Protein AF-A0A661NNP5-F1 (afdb_monomer_lite)

Structure (mmCIF, N/CA/C/O backbone):
data_AF-A0A661NNP5-F1
#
_entry.id   AF-A0A661NNP5-F1
#
loop_
_atom_site.group_PDB
_atom_site.id
_atom_site.type_symbol
_atom_site.label_atom_id
_atom_site.label_alt_id
_atom_site.label_comp_id
_atom_site.label_asym_id
_atom_site.label_entity_id
_atom_site.label_seq_id
_atom_site.pdbx_PDB_ins_code
_atom_site.Cartn_x
_atom_site.Cartn_y
_atom_site.Cartn_z
_atom_site.occupancy
_atom_site.B_iso_or_equiv
_atom_site.auth_seq_id
_atom_site.auth_comp_id
_atom_site.auth_asym_id
_atom_site.auth_atom_id
_atom_site.pdbx_PDB_model_num
ATOM 1 N N . MET A 1 1 ? -81.873 29.825 60.662 1.00 44.12 1 MET A N 1
ATOM 2 C CA . MET A 1 1 ? -81.236 30.197 59.375 1.00 44.12 1 MET A CA 1
ATOM 3 C C . MET A 1 1 ? -79.721 30.059 59.543 1.00 44.12 1 MET A C 1
ATOM 5 O O . MET A 1 1 ? -79.238 30.296 60.642 1.00 44.12 1 MET A O 1
ATOM 9 N N . LYS A 1 2 ? -79.037 29.493 58.541 1.00 50.09 2 LYS A N 1
ATOM 10 C CA . LYS A 1 2 ? -77.756 28.750 58.625 1.00 50.09 2 LYS A CA 1
ATOM 11 C C . LYS A 1 2 ? -76.528 29.618 58.984 1.00 50.09 2 LYS A C 1
ATOM 13 O O . LYS A 1 2 ? -76.480 30.789 58.631 1.00 50.09 2 LYS A O 1
ATOM 18 N N . LYS A 1 3 ? -75.545 29.010 59.668 1.00 50.75 3 LYS A N 1
ATOM 19 C CA . LYS A 1 3 ? -74.250 29.588 60.082 1.00 50.75 3 LYS A CA 1
ATOM 20 C C . LYS A 1 3 ? -73.193 29.493 58.962 1.00 50.75 3 LYS A C 1
ATOM 22 O O . LYS A 1 3 ? -73.067 28.435 58.362 1.00 50.75 3 LYS A O 1
ATOM 27 N N . VAL A 1 4 ? -72.480 30.609 58.753 1.00 52.19 4 VAL A N 1
ATOM 28 C CA . VAL A 1 4 ? -71.010 30.813 58.656 1.00 52.19 4 VAL A CA 1
ATOM 29 C C . VAL A 1 4 ? -70.165 29.764 57.909 1.00 52.19 4 VAL A C 1
ATOM 31 O O . VAL A 1 4 ? -70.155 28.606 58.304 1.00 52.19 4 VAL A O 1
ATOM 34 N N . LEU A 1 5 ? -69.347 30.203 56.937 1.00 51.88 5 LEU A N 1
ATOM 35 C CA . LEU A 1 5 ? -67.868 30.277 57.038 1.00 51.88 5 LEU A CA 1
ATOM 36 C C . LEU A 1 5 ? -67.231 30.384 55.635 1.00 51.88 5 LEU A C 1
ATOM 38 O O . LEU A 1 5 ? -67.228 29.429 54.867 1.00 51.88 5 LE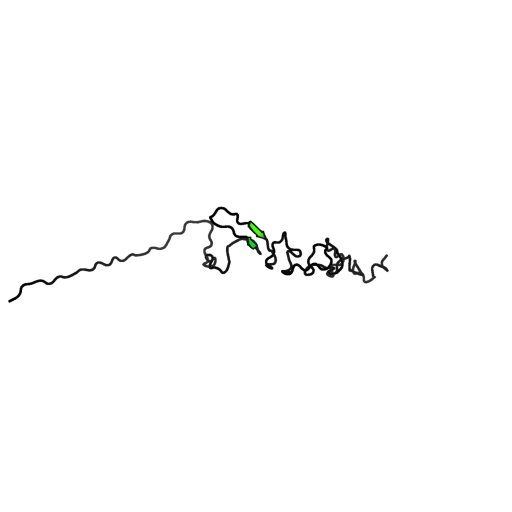U A O 1
ATOM 42 N N . PHE A 1 6 ? -66.691 31.561 55.308 1.00 52.22 6 PHE A N 1
ATOM 43 C CA . PHE A 1 6 ? -65.823 31.785 54.146 1.00 52.22 6 PHE A CA 1
ATOM 44 C C . PHE A 1 6 ? -64.411 31.293 54.498 1.00 52.22 6 PHE A C 1
ATOM 46 O O . PHE A 1 6 ? -63.827 31.777 55.466 1.00 52.22 6 PHE A O 1
ATOM 53 N N . VAL A 1 7 ? -63.859 30.358 53.724 1.00 56.28 7 VAL A N 1
ATOM 54 C CA . VAL A 1 7 ? -62.451 29.939 53.818 1.00 56.28 7 VAL A CA 1
ATOM 55 C C . VAL A 1 7 ? -61.716 30.511 52.608 1.00 56.28 7 VAL A C 1
ATOM 57 O O . VAL A 1 7 ? -61.991 30.120 51.477 1.00 56.28 7 VAL A O 1
ATOM 60 N N . MET A 1 8 ? -60.806 31.460 52.842 1.00 51.38 8 MET A N 1
ATOM 61 C CA . MET A 1 8 ? -59.847 31.931 51.841 1.00 51.38 8 MET A CA 1
ATOM 62 C C . MET A 1 8 ? -58.594 31.054 51.889 1.00 51.38 8 MET A C 1
ATOM 64 O O . MET A 1 8 ? -57.922 31.001 52.916 1.00 51.38 8 MET A O 1
ATOM 68 N N . MET A 1 9 ? -58.278 30.374 50.786 1.00 55.31 9 MET A N 1
ATOM 69 C CA . MET A 1 9 ? -56.989 29.707 50.594 1.00 55.31 9 MET A CA 1
ATOM 70 C C . MET A 1 9 ? -56.016 30.663 49.899 1.00 55.31 9 MET A C 1
ATOM 72 O O . MET A 1 9 ? -56.261 31.104 48.779 1.00 55.31 9 MET A O 1
ATOM 76 N N . VAL A 1 10 ? -54.915 30.979 50.578 1.00 55.00 10 VAL A N 1
ATOM 77 C CA . VAL A 1 10 ? -53.776 31.727 50.036 1.00 55.00 10 VAL A CA 1
ATOM 78 C C . VAL A 1 10 ? -52.813 30.717 49.413 1.00 55.00 10 VAL A C 1
ATOM 80 O O . VAL A 1 10 ? -52.271 29.873 50.123 1.00 55.00 10 VAL A O 1
ATOM 83 N N . ALA A 1 11 ? -52.602 30.785 48.098 1.00 58.03 11 ALA A N 1
ATOM 84 C CA . ALA A 1 11 ? -51.585 29.999 47.404 1.00 58.03 11 ALA A CA 1
ATOM 85 C C . ALA A 1 11 ? -50.291 30.821 47.296 1.00 58.03 11 ALA A C 1
ATOM 87 O O . ALA A 1 11 ? -50.265 31.861 46.641 1.00 58.03 11 ALA A O 1
ATOM 88 N N . VAL A 1 12 ? -49.223 30.365 47.952 1.00 57.81 12 VAL A N 1
ATOM 89 C CA . VAL A 1 12 ? -47.868 30.913 47.805 1.00 57.81 12 VAL A CA 1
ATOM 90 C C . VAL A 1 12 ? -47.148 30.073 46.755 1.00 57.81 12 VAL A C 1
ATOM 92 O O . VAL A 1 12 ? -46.911 28.889 46.978 1.00 57.81 12 VAL A O 1
ATOM 95 N N . VAL A 1 13 ? -46.807 30.671 45.613 1.00 60.41 13 VAL A N 1
ATOM 96 C CA . VAL A 1 13 ? -45.954 30.047 44.590 1.00 60.41 13 VAL A CA 1
ATOM 97 C C . VAL A 1 13 ? -44.606 30.765 44.612 1.00 60.41 13 VAL A C 1
ATOM 99 O O . VAL A 1 13 ? -44.537 31.970 44.380 1.00 60.41 13 VAL A O 1
ATOM 102 N N . ALA A 1 14 ? -43.547 30.035 44.961 1.00 59.06 14 ALA A N 1
ATOM 103 C CA . ALA A 1 14 ? -42.183 30.545 45.047 1.00 59.06 14 ALA A CA 1
ATOM 104 C C . ALA A 1 14 ? -41.583 30.750 43.645 1.00 59.06 14 ALA A C 1
ATOM 106 O O . ALA A 1 14 ? -41.627 29.853 42.806 1.00 59.06 14 ALA A O 1
ATOM 107 N N . VAL A 1 15 ? -41.010 31.931 43.407 1.00 58.66 15 VAL A N 1
ATOM 108 C CA . VAL A 1 15 ? -40.283 32.276 42.178 1.00 58.66 15 VAL A CA 1
ATOM 109 C C . VAL A 1 15 ? -38.802 31.958 42.391 1.00 58.66 15 VAL A C 1
ATOM 111 O O . VAL A 1 15 ? -38.162 32.568 43.245 1.00 58.66 15 VAL A O 1
ATOM 114 N N . PHE A 1 16 ? -38.256 31.013 41.624 1.00 54.44 16 PHE A N 1
ATOM 115 C CA . PHE A 1 16 ? -36.821 30.721 41.592 1.00 54.44 16 PHE A CA 1
ATOM 116 C C . PHE A 1 16 ? -36.158 31.542 40.479 1.00 54.44 16 PHE A C 1
ATOM 118 O O . PHE A 1 16 ? -36.538 31.433 39.316 1.00 54.44 16 PHE A O 1
ATOM 125 N N . VAL A 1 17 ? -35.173 32.371 40.836 1.00 58.56 17 VAL A N 1
ATOM 126 C CA . VAL A 1 17 ? -34.365 33.154 39.888 1.00 58.56 17 VAL A CA 1
ATOM 127 C C . VAL A 1 17 ? -33.043 32.414 39.673 1.00 58.56 17 VAL A C 1
ATOM 129 O O . VAL A 1 17 ? -32.262 32.278 40.612 1.00 58.56 17 VAL A O 1
ATOM 132 N N . ALA A 1 18 ? -32.795 31.917 38.460 1.00 54.06 18 ALA A N 1
ATOM 133 C CA . ALA A 1 18 ? -31.508 31.334 38.082 1.00 54.06 18 ALA A CA 1
ATOM 134 C C . ALA A 1 18 ? -30.510 32.456 37.736 1.00 54.06 18 ALA A C 1
ATOM 136 O O . ALA A 1 18 ? -30.775 33.269 36.851 1.00 54.06 18 ALA A O 1
ATOM 137 N N . GLY A 1 19 ? -29.384 32.527 38.451 1.00 55.66 19 GLY A N 1
ATOM 138 C CA . GLY A 1 19 ? -28.242 33.381 38.092 1.00 55.66 19 GLY A CA 1
ATOM 139 C C . GLY A 1 19 ? -27.321 32.707 37.058 1.00 55.66 19 GLY A C 1
ATOM 140 O O . GLY A 1 19 ? -27.416 31.491 36.879 1.00 55.66 19 GLY A O 1
ATOM 141 N N . PRO A 1 20 ? -26.435 33.460 36.372 1.00 52.78 20 PRO A N 1
ATOM 142 C CA . PRO A 1 20 ? -25.551 32.911 35.345 1.00 52.78 20 PRO A CA 1
ATOM 143 C C . PRO A 1 20 ? -24.449 32.045 35.972 1.00 52.78 20 PRO A C 1
ATOM 145 O O . PRO A 1 20 ? -23.863 32.410 36.992 1.00 52.78 20 PRO A O 1
ATOM 148 N N . ALA A 1 21 ? -24.164 30.897 35.356 1.00 50.47 21 ALA A N 1
ATOM 149 C CA . ALA A 1 21 ? -23.087 30.006 35.769 1.00 50.47 21 ALA A CA 1
ATOM 150 C C . ALA A 1 21 ? -21.718 30.680 35.556 1.00 50.47 21 ALA A C 1
ATOM 152 O O . ALA A 1 21 ? -21.402 31.119 34.451 1.00 50.47 21 ALA A O 1
ATOM 153 N N . MET A 1 22 ? -20.906 30.766 36.612 1.00 46.88 22 MET A N 1
ATOM 154 C CA . MET A 1 22 ? -19.495 31.141 36.508 1.00 46.88 22 MET A CA 1
ATOM 155 C C . MET A 1 22 ? -18.687 29.920 36.053 1.00 46.88 22 MET A C 1
ATOM 157 O O . MET A 1 22 ? -18.665 28.905 36.745 1.00 46.88 22 MET A O 1
ATOM 161 N N . ALA A 1 23 ? -18.034 30.023 34.895 1.00 47.38 23 ALA A N 1
ATOM 162 C CA . ALA A 1 23 ? -17.024 29.073 34.439 1.00 47.38 23 ALA A CA 1
ATOM 163 C C . ALA A 1 23 ? -15.688 29.331 35.159 1.00 47.38 23 ALA A C 1
ATOM 165 O O . ALA A 1 23 ? -15.317 30.487 35.373 1.00 47.38 23 ALA A O 1
ATOM 166 N N . GLN A 1 24 ? -14.942 28.273 35.491 1.00 37.75 24 GLN A N 1
ATOM 167 C CA . GLN A 1 24 ? -13.552 28.381 35.945 1.00 37.75 24 GLN A CA 1
ATOM 168 C C . GLN A 1 24 ? -12.718 27.258 35.279 1.00 37.75 24 GLN A C 1
ATOM 170 O O . GLN A 1 24 ? -13.006 26.084 35.479 1.00 37.75 24 GLN A O 1
ATOM 175 N N . ALA A 1 25 ? -11.766 27.671 34.426 1.00 40.50 25 ALA A N 1
ATOM 176 C CA . ALA A 1 25 ? -10.924 26.952 33.432 1.00 40.50 25 ALA A CA 1
ATOM 177 C C . ALA A 1 25 ? -10.022 25.796 33.970 1.00 40.50 25 ALA A C 1
ATOM 179 O O . ALA A 1 25 ? -9.964 25.666 35.195 1.00 40.50 25 ALA A O 1
ATOM 180 N N . PRO A 1 26 ? -9.223 25.027 33.162 1.00 37.91 26 PRO A N 1
ATOM 181 C CA . PRO A 1 26 ? -8.959 25.055 31.702 1.00 37.91 26 PRO A CA 1
ATOM 182 C C . PRO A 1 26 ? -9.096 23.689 30.962 1.00 37.91 26 PRO A C 1
ATOM 184 O O . PRO A 1 26 ? -8.809 22.637 31.523 1.00 37.91 26 PRO A O 1
ATOM 187 N N . GLY A 1 27 ? -9.455 23.712 29.671 1.00 44.72 27 GLY A N 1
ATOM 188 C CA . GLY A 1 27 ? -9.567 22.511 28.808 1.00 44.72 27 GLY A CA 1
ATOM 189 C C . GLY A 1 27 ? -10.885 22.449 28.036 1.00 44.72 27 GLY A C 1
ATOM 190 O O . GLY A 1 27 ? -11.548 21.422 27.972 1.00 44.72 27 GLY A O 1
ATOM 191 N N . GLU A 1 28 ? -11.303 23.609 27.551 1.00 37.19 28 GLU A N 1
ATOM 192 C CA . GLU A 1 28 ? -12.615 23.893 26.997 1.00 37.19 28 GLU A CA 1
ATOM 193 C C . GLU A 1 28 ? -12.882 23.152 25.678 1.00 37.19 28 GLU A C 1
ATOM 195 O O . GLU A 1 28 ? -12.081 23.218 24.753 1.00 37.19 28 GLU A O 1
ATOM 200 N N . CYS A 1 29 ? -14.078 22.574 25.549 1.00 41.50 29 CYS A N 1
ATOM 201 C CA . CYS A 1 29 ? -14.831 22.609 24.295 1.00 41.50 29 CYS A CA 1
ATOM 202 C C . CYS A 1 29 ? -16.027 23.545 24.509 1.00 41.50 29 CYS A C 1
ATOM 204 O O . CYS A 1 29 ? -17.143 23.108 24.784 1.00 41.50 29 CYS A O 1
ATOM 206 N N . THR A 1 30 ? -15.805 24.860 24.459 1.00 40.69 30 THR A N 1
ATOM 207 C CA . THR A 1 30 ? -16.894 25.847 24.474 1.00 40.69 30 THR A CA 1
ATOM 208 C C . THR A 1 30 ? -17.183 26.286 23.046 1.00 40.69 30 THR A C 1
ATOM 210 O O . THR A 1 30 ? -16.578 27.195 22.489 1.00 40.69 30 THR A O 1
ATOM 213 N N . GLY A 1 31 ? -18.130 25.576 22.436 1.00 38.59 31 GLY A N 1
ATOM 214 C CA . GLY A 1 31 ? -18.542 25.818 21.059 1.00 38.59 31 GLY A CA 1
ATOM 215 C C . GLY A 1 31 ? -19.651 24.893 20.573 1.00 38.59 31 GLY A C 1
ATOM 216 O O . GLY A 1 31 ? -19.646 24.540 19.410 1.00 38.59 31 GLY A O 1
ATOM 217 N N . GLY A 1 32 ? -20.569 24.452 21.440 1.00 42.72 32 GLY A N 1
ATOM 218 C CA . GLY A 1 32 ? -21.866 23.881 21.038 1.00 42.72 32 GLY A CA 1
ATOM 219 C C . GLY A 1 32 ? -21.900 22.682 20.069 1.00 42.72 32 GLY A C 1
ATOM 220 O O . GLY A 1 32 ? -22.994 22.362 19.618 1.00 42.72 32 GLY A O 1
ATOM 221 N N . LEU A 1 33 ? -20.781 22.026 19.738 1.00 42.44 33 LEU A N 1
ATOM 222 C CA . LEU A 1 33 ? -20.712 20.981 18.702 1.00 42.44 33 LEU A CA 1
ATOM 223 C C . LEU A 1 33 ? -19.723 19.847 19.039 1.00 42.44 33 LEU A C 1
ATOM 225 O O . LEU A 1 33 ? -18.911 19.448 18.215 1.00 42.44 33 LEU A O 1
ATOM 229 N N . CYS A 1 34 ? -19.803 19.282 20.237 1.00 42.12 34 CYS A N 1
ATOM 230 C CA . CYS A 1 34 ? -19.440 17.876 20.419 1.00 42.12 34 CYS A CA 1
ATOM 231 C C . CYS A 1 34 ? -20.568 17.245 21.232 1.00 42.12 34 CYS A C 1
ATOM 233 O O . CYS A 1 34 ? -20.684 17.446 22.443 1.00 42.12 34 CYS A O 1
ATOM 235 N N . GLY A 1 35 ? -21.506 16.637 20.506 1.00 38.59 35 GLY A N 1
ATOM 236 C CA . GLY A 1 35 ? -22.672 15.993 21.089 1.00 38.59 35 GLY A CA 1
ATOM 237 C C . GLY A 1 35 ? -22.249 14.877 22.035 1.00 38.59 35 GLY A C 1
ATOM 238 O O . GLY A 1 35 ? -21.244 14.205 21.828 1.00 38.59 35 GLY A O 1
ATOM 239 N N . THR A 1 36 ? -23.046 14.668 23.078 1.00 36.97 36 THR A N 1
ATOM 240 C CA . THR A 1 36 ? -23.145 13.350 23.711 1.00 36.97 36 THR A CA 1
ATOM 241 C C . THR A 1 36 ? -23.393 12.298 22.629 1.00 36.97 36 THR A C 1
ATOM 243 O O . THR A 1 36 ? -24.049 12.649 21.644 1.00 36.97 36 THR A O 1
ATOM 246 N N . PRO A 1 37 ? -22.946 11.043 22.804 1.00 41.19 37 PRO A N 1
ATOM 247 C CA . PRO A 1 37 ? -23.240 9.979 21.857 1.00 41.19 37 PRO A CA 1
ATOM 248 C C . PRO A 1 37 ? -24.756 9.726 21.848 1.00 41.19 37 PRO A C 1
ATOM 250 O O . PRO A 1 37 ? -25.295 8.959 22.637 1.00 41.19 37 PRO A O 1
ATOM 253 N N . ASP A 1 38 ? -25.455 10.464 20.988 1.00 37.44 38 ASP A N 1
ATOM 254 C CA . ASP A 1 38 ? -26.535 9.918 20.183 1.00 37.44 38 ASP A CA 1
ATOM 255 C C . ASP A 1 38 ? -25.920 8.772 19.374 1.00 37.44 38 ASP A C 1
ATOM 257 O O . ASP A 1 38 ? -24.720 8.783 19.081 1.00 37.44 38 ASP A O 1
ATOM 261 N N . GLU A 1 39 ? -26.720 7.774 19.039 1.00 38.31 39 GLU A N 1
ATOM 262 C CA . GLU A 1 39 ? -26.333 6.493 18.443 1.00 38.31 39 GLU A CA 1
ATOM 263 C C . GLU A 1 39 ? -25.876 6.640 16.972 1.00 38.31 39 GLU A C 1
ATOM 265 O O . GLU A 1 39 ? -26.138 5.796 16.122 1.00 38.31 39 GLU A O 1
ATOM 270 N N . SER A 1 40 ? -25.208 7.754 16.667 1.00 38.41 40 SER A N 1
ATOM 271 C CA . SER A 1 40 ? -24.791 8.235 15.352 1.00 38.41 40 SER A CA 1
ATOM 272 C C . SER A 1 40 ? -23.306 8.646 15.285 1.00 38.41 40 SER A C 1
ATOM 274 O O . SER A 1 40 ? -22.890 9.160 14.256 1.00 38.41 40 SER A O 1
ATOM 276 N N . GLY A 1 41 ? -22.503 8.398 16.331 1.00 41.59 41 GLY A N 1
ATOM 277 C CA . GLY A 1 41 ? -21.034 8.519 16.287 1.00 41.59 41 GLY A CA 1
ATOM 278 C C . GLY A 1 41 ? -20.480 9.954 16.341 1.00 41.59 41 GLY A C 1
ATOM 279 O O . GLY A 1 41 ? -20.986 10.870 15.700 1.00 41.59 41 GLY A O 1
ATOM 280 N N . GLY A 1 42 ? -19.416 10.159 17.126 1.00 34.06 42 GLY A N 1
ATOM 281 C CA . GLY A 1 42 ? -18.663 11.421 17.160 1.00 34.06 42 GLY A CA 1
ATOM 282 C C . GLY A 1 42 ? -18.139 11.791 18.547 1.00 34.06 42 GLY A C 1
ATOM 283 O O . GLY A 1 42 ? -18.732 12.618 19.237 1.00 34.06 42 GLY A O 1
ATOM 284 N N . GLY A 1 43 ? -17.015 11.191 18.949 1.00 37.28 43 GLY A N 1
ATOM 285 C CA . GLY A 1 43 ? -16.220 11.599 20.110 1.00 37.28 43 GLY A CA 1
ATOM 286 C C . GLY A 1 43 ? -14.923 12.280 19.667 1.00 37.28 43 GLY A C 1
ATOM 287 O O . GLY A 1 43 ? -14.322 11.901 18.672 1.00 37.28 43 GLY A O 1
ATOM 288 N N . CYS A 1 44 ? -14.502 13.311 20.395 1.00 35.62 44 CYS A N 1
ATOM 289 C CA . CYS A 1 44 ? -13.305 14.100 20.120 1.00 35.62 44 CYS A CA 1
ATOM 290 C C . CYS A 1 44 ? -12.004 13.318 20.398 1.00 35.62 44 CYS A C 1
ATOM 292 O O . CYS A 1 44 ? -11.630 13.124 21.555 1.00 35.62 44 CYS A O 1
ATOM 294 N N . GLY A 1 45 ? -11.297 12.950 19.328 1.00 42.00 45 GLY A N 1
ATOM 295 C CA . GLY A 1 45 ? -9.901 12.513 19.318 1.00 42.00 45 GLY A CA 1
ATOM 296 C C . GLY A 1 45 ? -9.169 13.201 18.164 1.00 42.00 45 GLY A C 1
ATOM 297 O O . GLY A 1 45 ? -9.735 13.385 17.091 1.00 42.00 45 GLY A O 1
ATOM 298 N N . CYS A 1 46 ? -7.937 13.656 18.383 1.00 33.97 46 CYS A N 1
ATOM 299 C CA . CYS A 1 46 ? -7.109 14.286 17.348 1.00 33.97 46 CYS A CA 1
ATOM 300 C C . CYS A 1 46 ? -6.465 13.235 16.421 1.00 33.97 46 CYS A C 1
ATOM 302 O O . CYS A 1 46 ? -5.244 13.221 16.283 1.00 33.97 46 CYS A O 1
ATOM 304 N N . GLY A 1 47 ? -7.275 12.365 15.820 1.00 41.34 47 GLY A N 1
ATOM 305 C CA . GLY A 1 47 ? -6.873 11.367 14.830 1.00 41.34 47 GLY A CA 1
ATOM 306 C C . GLY A 1 47 ? -8.033 11.137 13.865 1.00 41.34 47 GLY A C 1
ATOM 307 O O . GLY A 1 47 ? -9.172 10.989 14.301 1.00 41.34 47 GLY A O 1
ATOM 308 N N . CYS A 1 48 ? -7.760 11.234 12.568 1.00 40.88 48 CYS A N 1
ATOM 309 C CA . CYS A 1 48 ? -8.657 10.771 11.509 1.00 40.88 48 CYS A CA 1
ATOM 310 C C . CYS A 1 48 ? -8.752 9.246 11.629 1.00 40.88 48 CYS A C 1
ATOM 312 O O . CYS A 1 48 ? -7.727 8.636 11.909 1.00 40.88 48 CYS A O 1
ATOM 314 N N . GLY A 1 49 ? -9.941 8.666 11.448 1.00 53.16 49 GLY A N 1
ATOM 315 C CA . GLY A 1 49 ? -10.047 7.228 11.221 1.00 53.16 49 GLY A CA 1
ATOM 316 C C . GLY A 1 49 ? -9.853 6.330 12.443 1.00 53.16 49 GLY A C 1
ATOM 317 O O . GLY A 1 49 ? -8.752 5.881 12.729 1.00 53.16 49 GLY A O 1
ATOM 318 N N . SER A 1 50 ? -10.918 6.065 13.202 1.00 57.47 50 SER A N 1
ATOM 319 C CA . SER A 1 50 ? -10.839 5.070 14.278 1.00 57.47 50 SER A CA 1
ATOM 320 C C . SER A 1 50 ? -12.019 4.135 14.311 1.00 57.47 50 SER A C 1
ATOM 322 O O . SER A 1 50 ? -13.177 4.563 14.387 1.00 57.47 50 SER A O 1
ATOM 324 N N . ILE A 1 51 ? -11.707 2.844 14.343 1.00 60.50 51 ILE A N 1
ATOM 325 C CA . ILE A 1 51 ? -12.697 1.802 14.536 1.00 60.50 51 ILE A CA 1
ATOM 326 C C . ILE A 1 51 ? -12.939 1.616 16.042 1.00 60.50 51 ILE A C 1
ATOM 328 O O . ILE A 1 51 ? -12.041 1.359 16.847 1.00 60.50 51 ILE A O 1
ATOM 332 N N . LEU A 1 52 ? -14.191 1.802 16.470 1.00 58.59 52 LEU A N 1
ATOM 333 C CA . LEU A 1 52 ? -14.587 1.612 17.867 1.00 58.59 52 LEU A CA 1
ATOM 334 C C . LEU A 1 52 ? -14.724 0.113 18.175 1.00 58.59 52 LEU A C 1
ATOM 336 O O . LEU A 1 52 ? -15.807 -0.456 18.015 1.00 58.59 52 LEU A O 1
ATOM 340 N N . ILE A 1 53 ? -13.668 -0.522 18.692 1.00 53.31 53 ILE A N 1
ATOM 341 C CA . ILE A 1 53 ? -13.766 -1.874 19.265 1.00 53.31 53 ILE A CA 1
ATOM 342 C C . ILE A 1 53 ? -14.239 -1.740 20.722 1.00 53.31 53 ILE A C 1
ATOM 344 O O . ILE A 1 53 ? -13.467 -1.510 21.656 1.00 53.31 53 ILE A O 1
ATOM 348 N N . ALA A 1 54 ? -15.558 -1.783 20.914 1.00 53.25 54 ALA A N 1
ATOM 349 C CA . ALA A 1 54 ? -16.192 -1.521 22.202 1.00 53.25 54 ALA A CA 1
ATOM 350 C C . ALA A 1 54 ? -15.921 -2.608 23.246 1.00 53.25 54 ALA A C 1
ATOM 352 O O . ALA A 1 54 ? -15.917 -3.800 22.948 1.00 53.25 54 ALA A O 1
ATOM 353 N N . ASN A 1 55 ? -15.859 -2.172 24.504 1.00 48.78 55 ASN A N 1
ATOM 354 C CA . ASN A 1 55 ? -16.062 -3.011 25.670 1.00 48.78 55 ASN A CA 1
ATOM 355 C C . ASN A 1 55 ? -16.535 -2.157 26.870 1.00 48.78 55 ASN A C 1
ATOM 357 O O . ASN A 1 55 ? -16.163 -0.996 27.022 1.00 48.78 55 ASN A O 1
ATOM 361 N N . THR A 1 56 ? -17.440 -2.711 27.674 1.00 51.41 56 THR A N 1
ATOM 362 C CA . THR A 1 56 ? -18.354 -1.954 28.558 1.00 51.41 56 THR A CA 1
ATOM 363 C C . THR A 1 56 ? -17.828 -1.733 29.990 1.00 51.41 56 THR A C 1
ATOM 365 O O . THR A 1 56 ? -16.824 -2.323 30.386 1.00 51.41 56 THR A O 1
ATOM 368 N N . ASP A 1 57 ? -18.577 -0.972 30.815 1.00 50.44 57 ASP A N 1
ATOM 369 C CA . ASP A 1 57 ? -18.395 -0.761 32.278 1.00 50.44 57 ASP A CA 1
ATOM 370 C C . ASP A 1 57 ? -18.313 -2.062 33.126 1.00 50.44 57 ASP A C 1
ATOM 372 O O . ASP A 1 57 ? -18.188 -2.022 34.352 1.00 50.44 57 ASP A O 1
ATOM 376 N N . LEU A 1 58 ? -18.380 -3.229 32.482 1.00 60.94 58 LEU A N 1
ATOM 377 C CA . LEU A 1 58 ? -18.152 -4.561 33.038 1.00 60.94 58 LEU A CA 1
ATOM 378 C C . LEU A 1 58 ? -16.661 -4.942 33.156 1.00 60.94 58 LEU A C 1
ATOM 380 O O . LEU A 1 58 ? -16.365 -5.989 33.730 1.00 60.94 58 LEU A O 1
ATOM 384 N N . GLY A 1 59 ? -15.733 -4.090 32.701 1.00 53.62 59 GLY A N 1
ATOM 385 C CA . GLY A 1 59 ? -14.286 -4.306 32.848 1.00 53.62 59 GLY A CA 1
ATOM 386 C C . GLY A 1 59 ? -13.596 -4.886 31.617 1.00 53.62 59 GLY A C 1
ATOM 387 O O . GLY A 1 59 ? -12.514 -5.456 31.742 1.00 53.62 59 GLY A O 1
ATOM 388 N N . ASP A 1 60 ? -14.190 -4.713 30.445 1.00 54.44 60 ASP A N 1
ATOM 389 C CA . ASP A 1 60 ? -13.581 -5.126 29.191 1.00 54.44 60 ASP A CA 1
ATOM 390 C C . ASP A 1 60 ? -12.896 -3.888 28.532 1.00 54.44 60 ASP A C 1
ATOM 392 O O . ASP A 1 60 ? -13.323 -2.747 28.727 1.00 54.44 60 ASP A O 1
ATOM 396 N N . THR A 1 61 ? -11.818 -4.064 27.763 1.00 51.78 61 THR A N 1
ATOM 397 C CA . THR A 1 61 ? -10.953 -2.974 27.251 1.00 51.78 61 THR A CA 1
ATOM 398 C C . THR A 1 61 ? -11.456 -2.328 25.955 1.00 51.78 61 THR A C 1
ATOM 400 O O . THR A 1 61 ? -11.638 -3.040 24.969 1.00 51.78 61 THR A O 1
ATOM 403 N N . TYR A 1 62 ? -11.596 -0.994 25.919 1.00 54.16 62 TYR A N 1
ATOM 404 C CA . TYR A 1 62 ? -11.646 -0.225 24.664 1.00 54.16 62 TYR A CA 1
ATOM 405 C C . TYR A 1 62 ? -10.311 -0.408 23.937 1.00 54.16 62 TYR A C 1
ATOM 407 O O . TYR A 1 62 ? -9.297 0.136 24.380 1.00 54.16 62 TYR A O 1
ATOM 415 N N . GLN A 1 63 ? -10.300 -1.184 22.858 1.00 57.53 63 GLN A N 1
ATOM 416 C CA . GLN A 1 63 ? -9.184 -1.172 21.921 1.00 57.53 63 GLN A CA 1
ATOM 417 C C . GLN A 1 63 ? -9.540 -0.129 20.863 1.00 57.53 63 GLN A C 1
ATOM 419 O O . GLN A 1 63 ? -10.448 -0.318 20.063 1.00 57.53 63 GLN A O 1
ATOM 424 N N . TYR A 1 64 ? -8.908 1.036 20.964 1.00 68.94 64 TYR A N 1
ATOM 425 C CA . TYR A 1 64 ? -8.916 2.002 19.878 1.00 68.94 64 TYR A CA 1
ATOM 426 C C . TYR A 1 64 ? -7.948 1.472 18.829 1.00 68.94 64 TYR A C 1
ATOM 428 O O . TYR A 1 64 ? -6.790 1.216 19.161 1.00 68.94 64 TYR A O 1
ATOM 436 N N . ALA A 1 65 ? -8.460 1.259 17.630 1.00 77.06 65 ALA A N 1
ATOM 437 C CA . ALA A 1 65 ? -7.707 0.807 16.481 1.00 77.06 65 ALA A CA 1
ATOM 438 C C . ALA A 1 65 ? -7.779 1.904 15.413 1.00 77.06 65 ALA A C 1
ATOM 440 O O . ALA A 1 65 ? -8.835 2.529 15.247 1.00 77.06 65 ALA A O 1
ATOM 441 N N . ASP A 1 66 ? -6.643 2.171 14.776 1.00 85.69 66 ASP A N 1
ATOM 442 C CA . ASP A 1 66 ? -6.535 3.139 13.687 1.00 85.69 66 ASP A CA 1
ATOM 443 C C . ASP A 1 66 ? -7.150 2.518 12.416 1.00 85.69 66 ASP A C 1
ATOM 445 O O . ASP A 1 66 ? -7.034 1.313 12.203 1.00 85.69 66 ASP A O 1
ATOM 449 N N . ASP A 1 67 ? -7.897 3.318 11.661 1.00 86.62 67 ASP A N 1
ATOM 450 C CA . ASP A 1 67 ? -8.588 2.968 10.404 1.00 86.62 67 ASP A CA 1
ATOM 451 C C . ASP A 1 67 ? -8.512 4.215 9.519 1.00 86.62 67 ASP A C 1
ATOM 453 O O . ASP A 1 67 ? -9.444 5.024 9.474 1.00 86.62 67 ASP A O 1
ATOM 457 N N . PHE A 1 68 ? -7.329 4.480 8.967 1.00 90.19 68 PHE A N 1
ATOM 458 C CA . PHE A 1 68 ? -6.978 5.785 8.408 1.00 90.19 68 PHE A CA 1
ATOM 459 C C . PHE A 1 68 ? -7.848 6.175 7.209 1.00 90.19 68 PHE A C 1
ATOM 461 O O . PHE A 1 68 ? -8.089 7.369 6.984 1.00 90.19 68 PHE A O 1
ATOM 468 N N . ASP A 1 69 ? -8.312 5.195 6.443 1.00 91.25 69 ASP A N 1
ATOM 469 C CA . ASP A 1 69 ? -9.074 5.411 5.220 1.00 91.25 69 ASP A CA 1
ATOM 470 C C . ASP A 1 69 ? -10.601 5.245 5.382 1.00 91.25 69 ASP A C 1
ATOM 472 O O . ASP A 1 69 ? -11.364 5.573 4.465 1.00 91.25 69 ASP A O 1
ATOM 476 N N . GLU A 1 70 ? -11.049 4.891 6.589 1.00 91.00 70 GLU A N 1
ATOM 477 C CA . GLU A 1 70 ? -12.448 4.780 7.005 1.00 91.00 70 GLU A CA 1
ATOM 478 C C . GLU A 1 70 ? -13.242 3.704 6.237 1.00 91.00 70 GLU A C 1
ATOM 480 O O . GLU A 1 70 ? -14.465 3.828 6.047 1.00 91.00 70 GLU A O 1
ATOM 485 N N . ASP A 1 71 ? -12.587 2.629 5.790 1.00 90.75 71 ASP A N 1
ATOM 486 C CA . ASP A 1 71 ? -13.240 1.522 5.085 1.00 90.75 71 ASP A CA 1
ATOM 487 C C . ASP A 1 71 ? -13.891 0.479 6.030 1.00 90.75 71 ASP A C 1
ATOM 489 O O . ASP A 1 71 ? -14.803 -0.286 5.639 1.00 90.75 71 ASP A O 1
ATOM 493 N N . GLY A 1 72 ? -13.536 0.559 7.317 1.00 88.88 72 GLY A N 1
ATOM 494 C CA . GLY A 1 72 ? -14.016 -0.282 8.405 1.00 88.88 72 GLY A CA 1
ATOM 495 C C . GLY A 1 72 ? -13.106 -1.460 8.749 1.00 88.88 72 GLY A C 1
ATOM 496 O O . GLY A 1 72 ? -13.598 -2.407 9.383 1.00 88.88 72 GLY A O 1
ATOM 497 N N . ILE A 1 73 ? -11.843 -1.423 8.333 1.00 87.44 73 ILE A N 1
ATOM 498 C CA . ILE A 1 73 ? -10.786 -2.379 8.657 1.00 87.44 73 ILE A CA 1
ATOM 499 C C . ILE A 1 73 ? -9.685 -1.627 9.418 1.00 87.44 73 ILE A C 1
ATOM 501 O O . ILE A 1 73 ? -9.407 -0.468 9.164 1.00 87.44 73 ILE A O 1
ATOM 505 N N . GLU A 1 74 ? -9.134 -2.253 10.457 1.00 91.62 74 GLU A N 1
ATOM 506 C CA . GLU A 1 74 ? -8.040 -1.652 11.232 1.00 91.62 74 GLU A CA 1
ATOM 507 C C . GLU A 1 74 ? -6.744 -1.698 10.415 1.00 91.62 74 GLU A C 1
ATOM 509 O O . GLU A 1 74 ? -6.466 -2.744 9.833 1.00 91.62 74 GLU A O 1
ATOM 514 N N . ASP A 1 75 ? -5.936 -0.633 10.444 1.00 89.94 75 ASP A N 1
ATOM 515 C CA . ASP A 1 75 ? -4.702 -0.471 9.653 1.00 89.94 75 ASP A CA 1
ATOM 516 C C . ASP A 1 75 ? -3.758 -1.693 9.757 1.00 89.94 75 ASP A C 1
ATOM 518 O O . ASP A 1 75 ? -3.149 -2.110 8.776 1.00 89.94 75 ASP A O 1
ATOM 522 N N . ASP A 1 76 ? -3.651 -2.312 10.942 1.00 93.00 76 ASP A N 1
ATOM 523 C CA . ASP A 1 76 ? -2.817 -3.506 11.187 1.00 93.00 76 ASP A CA 1
ATOM 524 C C . ASP A 1 76 ? -3.345 -4.783 10.489 1.00 93.00 76 ASP A C 1
ATOM 526 O O . ASP A 1 76 ? -2.640 -5.795 10.399 1.00 93.00 76 ASP A O 1
ATOM 530 N N . PHE A 1 77 ? -4.599 -4.763 10.040 1.00 94.69 77 PHE A N 1
ATOM 531 C CA . PHE A 1 77 ? -5.299 -5.845 9.348 1.00 94.69 77 PHE A CA 1
ATOM 532 C C . PHE A 1 77 ? -5.738 -5.464 7.930 1.00 94.69 77 PHE A C 1
ATOM 534 O O . PHE A 1 77 ? -6.399 -6.280 7.285 1.00 94.69 77 PHE A O 1
ATOM 541 N N . ASP A 1 78 ? -5.383 -4.266 7.474 1.00 96.88 78 ASP A N 1
ATOM 542 C CA . ASP A 1 78 ? -5.733 -3.726 6.172 1.00 96.88 78 ASP A CA 1
ATOM 543 C C . ASP A 1 78 ? -4.564 -3.903 5.192 1.00 96.88 78 ASP A C 1
ATOM 545 O O . ASP A 1 78 ? -3.441 -3.463 5.445 1.00 96.88 78 ASP A O 1
ATOM 549 N N . ASN A 1 79 ? -4.810 -4.569 4.064 1.00 98.31 79 ASN A N 1
ATOM 550 C CA . ASN A 1 79 ? -3.818 -4.695 2.998 1.00 98.31 79 ASN A CA 1
ATOM 551 C C . ASN A 1 79 ? -3.673 -3.424 2.135 1.00 98.31 79 ASN A C 1
ATOM 55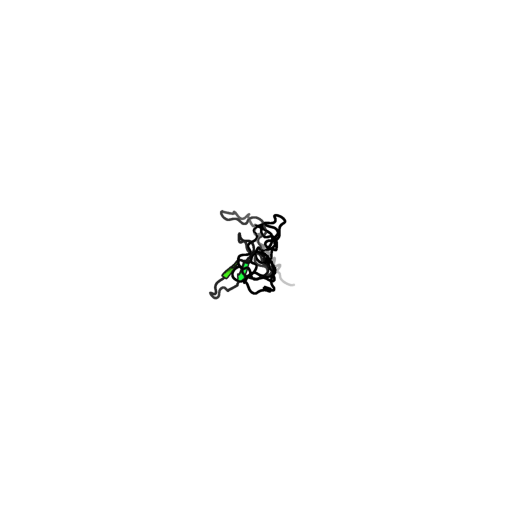3 O O . ASN A 1 79 ? -2.779 -3.374 1.290 1.00 98.31 79 ASN A O 1
ATOM 557 N N . CYS A 1 80 ? -4.489 -2.393 2.368 1.00 98.19 80 CYS A N 1
ATOM 558 C CA . CYS A 1 80 ? -4.340 -1.043 1.833 1.00 98.19 80 CYS A CA 1
ATOM 559 C C . CYS A 1 80 ? -4.695 0.054 2.860 1.00 98.19 80 CYS A C 1
ATOM 561 O O . CYS A 1 80 ? -5.596 0.838 2.585 1.00 98.19 80 CYS A O 1
ATOM 563 N N . PRO A 1 81 ? -3.901 0.270 3.932 1.00 96.44 81 PRO A N 1
ATOM 564 C CA . PRO A 1 81 ? -4.246 1.167 5.057 1.00 96.44 81 PRO A CA 1
ATOM 565 C C . PRO A 1 81 ? -4.549 2.637 4.719 1.00 96.44 81 PRO A C 1
ATOM 567 O O . PRO A 1 81 ? -4.843 3.446 5.590 1.00 96.44 81 PRO A O 1
ATOM 570 N N . PHE A 1 82 ? -4.357 3.052 3.469 1.00 96.00 82 PHE A N 1
ATOM 571 C CA . PHE A 1 82 ? -4.541 4.426 3.014 1.00 96.00 82 PHE A CA 1
ATOM 572 C C . PHE A 1 82 ? -5.488 4.535 1.807 1.00 96.00 82 PHE A C 1
ATOM 574 O O . PHE A 1 82 ? -5.642 5.637 1.265 1.00 96.00 82 PHE A O 1
ATOM 581 N N . VAL A 1 83 ? -6.071 3.427 1.336 1.00 96.94 83 VAL A N 1
ATOM 582 C CA . VAL A 1 83 ? -6.912 3.366 0.134 1.00 96.94 83 VAL A CA 1
ATOM 583 C C . VAL A 1 83 ? -8.107 2.437 0.381 1.00 96.94 83 VAL A C 1
ATOM 585 O O . VAL A 1 83 ? -7.932 1.224 0.303 1.00 96.94 83 VAL A O 1
ATOM 588 N N . PRO A 1 84 ? -9.338 2.981 0.504 1.00 96.25 84 PRO A N 1
ATOM 589 C CA . PRO A 1 84 ? -10.480 2.195 0.964 1.00 96.25 84 PRO A CA 1
ATOM 590 C C . PRO A 1 84 ? -10.755 0.962 0.105 1.00 96.25 84 PRO A C 1
ATOM 592 O O . PRO A 1 84 ? -11.100 1.090 -1.079 1.00 96.25 84 PRO A O 1
ATOM 595 N N . ASN A 1 85 ? -10.690 -0.226 0.703 1.00 97.31 85 ASN A N 1
ATOM 596 C CA . ASN A 1 85 ? -10.856 -1.505 0.017 1.00 97.31 85 ASN A CA 1
ATOM 597 C C . ASN A 1 85 ? -11.440 -2.588 0.943 1.00 97.31 85 ASN A C 1
ATOM 599 O O . ASN A 1 85 ? -10.886 -3.664 1.157 1.00 97.31 85 ASN A O 1
ATOM 603 N N . ARG A 1 86 ? -12.669 -2.347 1.406 1.00 95.75 86 ARG A N 1
ATOM 604 C CA . ARG A 1 86 ? -13.404 -3.217 2.342 1.00 95.75 86 ARG A CA 1
ATOM 605 C C . ARG A 1 86 ? -13.515 -4.700 1.942 1.00 95.75 86 ARG A C 1
ATOM 607 O O . ARG A 1 86 ? -13.855 -5.545 2.771 1.00 95.75 86 ARG A O 1
ATOM 614 N N . ASP A 1 87 ? -13.357 -5.033 0.663 1.00 97.88 87 ASP A N 1
ATOM 615 C CA . ASP A 1 87 ? -13.348 -6.417 0.180 1.00 97.88 87 ASP A CA 1
ATOM 616 C C . ASP A 1 87 ? -11.994 -7.124 0.349 1.00 97.88 87 ASP A C 1
ATOM 618 O O . ASP A 1 87 ? -11.959 -8.351 0.225 1.00 97.88 87 ASP A O 1
ATOM 622 N N . GLN A 1 88 ? -10.931 -6.378 0.674 1.00 98.31 88 GLN A N 1
ATOM 623 C CA . GLN A 1 88 ? -9.558 -6.834 0.909 1.00 98.31 88 GLN A CA 1
ATOM 624 C C . GLN A 1 88 ? -9.064 -7.741 -0.217 1.00 98.31 88 GLN A C 1
ATOM 626 O O . GLN A 1 88 ? -8.408 -8.759 0.013 1.00 98.31 88 GLN A O 1
ATOM 631 N N . ALA A 1 89 ? -9.443 -7.411 -1.455 1.00 98.56 89 ALA A N 1
ATOM 632 C CA . ALA A 1 89 ? -8.998 -8.154 -2.619 1.00 98.56 89 ALA A CA 1
ATOM 633 C C . ALA A 1 89 ? -7.471 -8.056 -2.739 1.00 98.56 89 ALA A C 1
ATOM 635 O O . ALA A 1 89 ? -6.915 -6.967 -2.666 1.00 98.56 89 ALA A O 1
ATOM 636 N N . ASP A 1 90 ? -6.828 -9.200 -2.929 1.00 98.50 90 ASP A N 1
ATOM 637 C CA . ASP A 1 90 ? -5.395 -9.371 -3.164 1.00 98.50 90 ASP A CA 1
ATOM 638 C C . ASP A 1 90 ? -5.287 -10.497 -4.203 1.00 98.50 90 ASP A C 1
ATOM 640 O O . ASP A 1 90 ? -5.668 -11.647 -3.942 1.00 98.50 90 ASP A O 1
ATOM 644 N N . SER A 1 91 ? -4.954 -10.129 -5.440 1.00 98.12 91 SER A N 1
ATOM 645 C CA . SER A 1 91 ? -5.131 -11.000 -6.607 1.00 98.12 91 SER A CA 1
ATOM 646 C C . SER A 1 91 ? -3.920 -11.895 -6.861 1.00 98.12 91 SER A C 1
ATOM 648 O O . SER A 1 91 ? -4.086 -13.000 -7.394 1.00 98.12 91 SER A O 1
ATOM 650 N N . ASP A 1 92 ? -2.731 -11.463 -6.452 1.00 98.50 92 ASP A N 1
ATOM 651 C CA . ASP A 1 92 ? -1.477 -12.194 -6.613 1.00 98.50 92 ASP A CA 1
ATOM 652 C C . ASP A 1 92 ? -0.925 -12.767 -5.294 1.00 98.50 92 ASP A C 1
ATOM 654 O O . ASP A 1 92 ? -0.106 -13.695 -5.331 1.00 98.50 92 ASP A O 1
ATOM 658 N N . GLY A 1 93 ? -1.474 -12.352 -4.151 1.00 98.31 93 GLY A N 1
ATOM 659 C CA . GLY A 1 93 ? -1.211 -12.921 -2.836 1.00 98.31 93 GLY A CA 1
ATOM 660 C C . GLY A 1 93 ? 0.069 -12.404 -2.190 1.00 98.31 93 GLY A C 1
ATOM 661 O O . GLY A 1 93 ? 0.707 -13.172 -1.457 1.00 98.31 93 GLY A O 1
ATOM 662 N N . ASP A 1 94 ? 0.481 -11.175 -2.493 1.00 98.44 94 ASP A N 1
ATOM 663 C CA . ASP A 1 94 ? 1.711 -10.577 -1.972 1.00 98.44 94 ASP A CA 1
ATOM 664 C C . ASP A 1 94 ? 1.526 -9.805 -0.653 1.00 98.44 94 ASP A C 1
ATOM 666 O O . ASP A 1 94 ? 2.510 -9.490 0.020 1.00 98.44 94 ASP A O 1
ATOM 670 N N . GLY A 1 95 ? 0.272 -9.603 -0.232 1.00 98.00 95 GLY A N 1
ATOM 671 C CA . GLY A 1 95 ? -0.091 -8.886 0.987 1.00 98.00 95 GLY A CA 1
ATOM 672 C C . GLY A 1 95 ? -0.410 -7.402 0.790 1.00 98.00 95 GLY A C 1
ATOM 673 O O . GLY A 1 95 ? -0.779 -6.756 1.771 1.00 98.00 95 GLY A O 1
ATOM 674 N N . VAL A 1 96 ? -0.322 -6.880 -0.432 1.00 98.62 96 VAL A N 1
ATOM 675 C CA . VAL A 1 96 ? -0.783 -5.551 -0.838 1.00 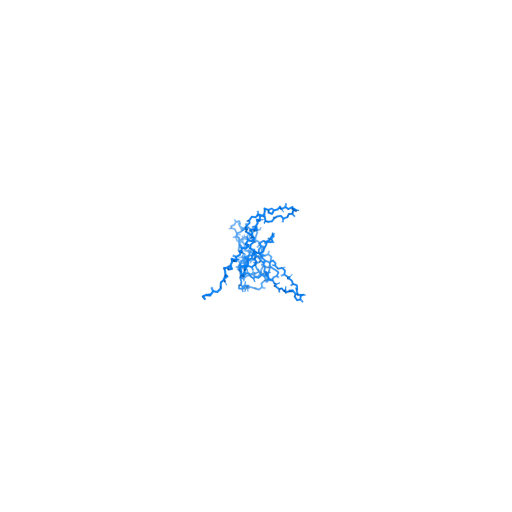98.62 96 VAL A CA 1
ATOM 676 C C . VAL A 1 96 ? -2.137 -5.704 -1.528 1.00 98.62 96 VAL A C 1
ATOM 678 O O . VAL A 1 96 ? -2.347 -6.552 -2.391 1.00 98.62 96 VAL A O 1
ATOM 681 N N . GLY A 1 97 ? -3.128 -4.918 -1.116 1.00 98.56 97 GLY A N 1
ATOM 682 C CA . GLY A 1 97 ? -4.453 -5.030 -1.709 1.00 98.56 97 GLY A CA 1
ATOM 683 C C . GLY A 1 97 ? -4.469 -4.531 -3.153 1.00 98.56 97 GLY A C 1
ATOM 684 O O . GLY A 1 97 ? -3.889 -3.502 -3.488 1.00 98.56 97 GLY A O 1
ATOM 685 N N . THR A 1 98 ? -5.260 -5.182 -4.006 1.00 98.56 98 THR A N 1
ATOM 686 C CA . THR A 1 98 ? -5.455 -4.819 -5.423 1.00 98.56 98 THR A CA 1
ATOM 687 C C . THR A 1 98 ? -5.875 -3.351 -5.623 1.00 98.56 98 THR A C 1
ATOM 689 O O . THR A 1 98 ? -5.735 -2.806 -6.715 1.00 98.56 98 THR A O 1
ATOM 692 N N . ALA A 1 99 ? -6.414 -2.691 -4.592 1.00 98.19 99 ALA A N 1
ATOM 693 C CA . ALA A 1 99 ? -6.784 -1.278 -4.637 1.00 98.19 99 ALA A CA 1
ATOM 694 C C . ALA A 1 99 ? -5.589 -0.309 -4.564 1.00 98.19 99 ALA A C 1
ATOM 696 O O . ALA A 1 99 ? -5.694 0.805 -5.081 1.00 98.19 99 ALA A O 1
ATOM 697 N N . CYS A 1 100 ? -4.489 -0.712 -3.927 1.00 98.44 100 CYS A N 1
ATOM 698 C CA . CYS A 1 100 ? -3.289 0.098 -3.714 1.00 98.44 100 CYS A CA 1
ATOM 699 C C . CYS A 1 100 ? -2.018 -0.514 -4.322 1.00 98.44 100 CYS A C 1
ATOM 701 O O . CYS A 1 100 ? -0.953 0.083 -4.195 1.00 98.44 100 CYS A O 1
ATOM 703 N N . ASP A 1 101 ? -2.141 -1.658 -4.990 1.00 98.69 101 ASP A N 1
ATOM 704 C CA . ASP A 1 101 ? -1.052 -2.373 -5.641 1.00 98.69 101 ASP A CA 1
ATOM 705 C C . ASP A 1 101 ? -0.713 -1.792 -7.033 1.00 98.69 101 ASP A C 1
ATOM 707 O O . ASP A 1 101 ? -1.554 -1.749 -7.941 1.00 98.69 101 ASP A O 1
ATOM 711 N N . ASN A 1 102 ? 0.534 -1.348 -7.212 1.00 98.56 102 ASN A N 1
ATOM 712 C CA . ASN A 1 102 ? 1.081 -0.825 -8.465 1.00 98.56 102 ASN A CA 1
ATOM 713 C C . ASN A 1 102 ? 1.427 -1.923 -9.494 1.00 98.56 102 ASN A C 1
ATOM 715 O O . ASN A 1 102 ? 1.749 -1.604 -10.643 1.00 98.56 102 ASN A O 1
ATOM 719 N N . CYS A 1 103 ? 1.288 -3.197 -9.120 1.00 98.38 103 CYS A N 1
ATOM 720 C CA . CYS A 1 103 ? 1.390 -4.373 -9.971 1.00 98.38 103 CYS A CA 1
ATOM 721 C C . CYS A 1 103 ? 0.365 -5.465 -9.616 1.00 98.38 103 CYS A C 1
ATOM 723 O O . CYS A 1 103 ? 0.732 -6.625 -9.560 1.00 98.38 103 CYS A O 1
ATOM 725 N N . ALA A 1 104 ? -0.930 -5.126 -9.576 1.00 97.50 104 ALA A N 1
ATOM 726 C CA . ALA A 1 104 ? -2.092 -5.973 -9.219 1.00 97.50 104 ALA A CA 1
ATOM 727 C C . ALA A 1 104 ? -2.149 -7.475 -9.625 1.00 97.50 104 ALA A C 1
ATOM 729 O O . ALA A 1 104 ? -3.024 -8.194 -9.142 1.00 97.50 104 ALA A O 1
ATOM 730 N N . ASP A 1 105 ? -1.332 -7.943 -10.572 1.00 97.44 105 ASP A N 1
ATOM 731 C CA . ASP A 1 105 ? -1.265 -9.338 -11.030 1.00 97.44 105 ASP A CA 1
ATOM 732 C C . ASP A 1 105 ? 0.139 -9.977 -10.836 1.00 97.44 105 ASP A C 1
ATOM 734 O O . ASP A 1 105 ? 0.374 -11.105 -11.294 1.00 97.44 105 ASP A O 1
ATOM 738 N N . VAL A 1 106 ? 1.102 -9.263 -10.245 1.00 98.25 106 VAL A N 1
ATOM 739 C CA . VAL A 1 106 ? 2.517 -9.637 -10.114 1.00 98.25 106 VAL A CA 1
ATOM 740 C C . VAL A 1 106 ? 3.030 -9.255 -8.727 1.00 98.25 106 VAL A C 1
ATOM 742 O O . VAL A 1 106 ? 3.430 -8.121 -8.509 1.00 98.25 106 VAL A O 1
ATOM 745 N N . ALA A 1 107 ? 3.157 -10.270 -7.871 1.00 98.50 107 ALA A N 1
ATOM 746 C CA . ALA A 1 107 ? 3.547 -10.104 -6.477 1.00 98.50 107 ALA A CA 1
ATOM 747 C C . ALA A 1 107 ? 4.814 -9.251 -6.281 1.00 98.50 107 ALA A C 1
ATOM 749 O O . ALA A 1 107 ? 5.909 -9.668 -6.687 1.00 98.50 107 ALA A O 1
ATOM 750 N N . ASN A 1 108 ? 4.667 -8.122 -5.589 1.00 98.12 108 ASN A N 1
ATOM 751 C CA . ASN A 1 108 ? 5.698 -7.125 -5.340 1.00 98.12 108 ASN A CA 1
ATOM 752 C C . ASN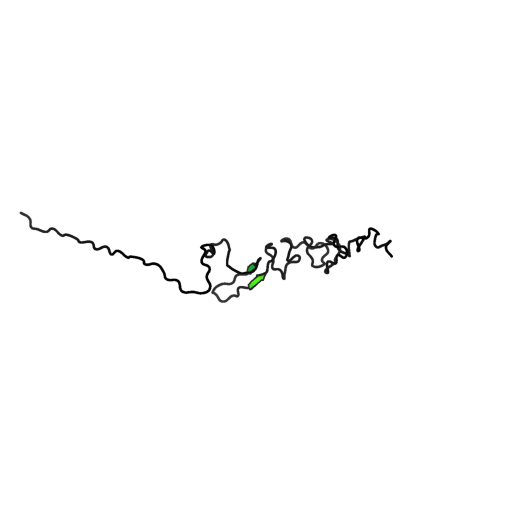 A 1 108 ? 5.458 -6.336 -4.029 1.00 98.12 108 ASN A C 1
ATOM 754 O O . ASN A 1 108 ? 5.299 -5.116 -4.026 1.00 98.12 108 ASN A O 1
ATOM 758 N N . GLU A 1 109 ? 5.585 -7.023 -2.886 1.00 98.06 109 GLU A N 1
ATOM 759 C CA . GLU A 1 109 ? 5.358 -6.504 -1.515 1.00 98.06 109 GLU A CA 1
ATOM 760 C C . GLU A 1 109 ? 5.986 -5.119 -1.224 1.00 98.06 109 GLU A C 1
ATOM 762 O O . GLU A 1 109 ? 5.495 -4.354 -0.396 1.00 98.06 109 GLU A O 1
ATOM 767 N N . PHE A 1 110 ? 7.100 -4.777 -1.881 1.00 97.81 110 PHE A N 1
ATOM 768 C CA . PHE A 1 110 ? 7.809 -3.511 -1.666 1.00 97.81 110 PHE A CA 1
ATOM 769 C C . PHE A 1 110 ? 7.323 -2.342 -2.527 1.00 97.81 110 PHE A C 1
ATOM 771 O O . PHE A 1 110 ? 7.790 -1.227 -2.289 1.00 97.81 110 PHE A O 1
ATOM 778 N N . GLN A 1 111 ? 6.434 -2.585 -3.498 1.00 98.25 111 GLN A N 1
ATOM 779 C CA . GLN A 1 111 ? 5.766 -1.563 -4.312 1.00 98.25 111 GLN A CA 1
ATOM 780 C C . GLN A 1 111 ? 6.751 -0.524 -4.878 1.00 98.25 111 GLN A C 1
ATOM 782 O O . GLN A 1 111 ? 6.520 0.6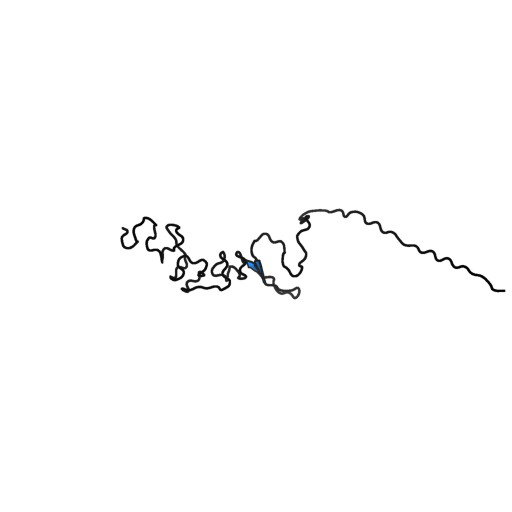85 -4.823 1.00 98.25 111 GLN A O 1
ATOM 787 N N . LEU A 1 112 ? 7.908 -0.993 -5.360 1.00 98.44 112 LEU A N 1
ATOM 788 C CA . LEU A 1 112 ? 8.926 -0.126 -5.954 1.00 98.44 112 LEU A CA 1
ATOM 789 C C . LEU A 1 112 ? 8.400 0.449 -7.271 1.00 98.44 112 LEU A C 1
ATOM 791 O O . LEU A 1 112 ? 7.734 -0.263 -8.014 1.00 98.44 112 LEU A O 1
ATOM 795 N N . ASP A 1 113 ? 8.683 1.724 -7.508 1.00 98.31 113 ASP A N 1
ATOM 796 C CA . ASP A 1 113 ? 8.294 2.496 -8.692 1.00 98.31 113 ASP A CA 1
ATOM 797 C C . ASP A 1 113 ? 9.403 3.539 -8.921 1.00 98.31 113 ASP A C 1
ATOM 799 O O . ASP A 1 113 ? 9.505 4.538 -8.191 1.00 98.31 113 ASP A O 1
ATOM 803 N N . ALA A 1 114 ? 10.341 3.227 -9.815 1.00 98.19 114 ALA A N 1
ATOM 804 C CA . ALA A 1 114 ? 11.570 3.995 -9.992 1.00 98.19 114 ALA A CA 1
ATOM 805 C C . ALA A 1 114 ? 11.386 5.281 -10.815 1.00 98.19 114 ALA A C 1
ATOM 807 O O . ALA A 1 114 ? 12.088 6.268 -10.542 1.00 98.19 114 ALA A O 1
ATOM 808 N N . ASP A 1 115 ? 10.451 5.308 -11.764 1.00 97.94 115 ASP A N 1
ATOM 809 C CA . ASP A 1 115 ? 10.172 6.469 -12.612 1.00 97.94 115 ASP A CA 1
ATOM 810 C C . ASP A 1 115 ? 8.966 7.309 -12.129 1.00 97.94 115 ASP A C 1
ATOM 812 O O . ASP A 1 115 ? 8.843 8.493 -12.477 1.00 97.94 115 ASP A O 1
ATOM 816 N N . GLY A 1 116 ? 8.153 6.764 -11.219 1.00 97.75 116 GLY A N 1
ATOM 817 C CA . GLY A 1 116 ? 7.016 7.426 -10.592 1.00 97.75 116 GLY A CA 1
ATOM 818 C C . GLY A 1 116 ? 5.767 7.471 -11.472 1.00 97.75 116 GLY A C 1
ATOM 819 O O . GLY A 1 116 ? 4.964 8.407 -11.315 1.00 97.75 116 GLY A O 1
ATOM 820 N N . ASP A 1 117 ? 5.609 6.545 -12.420 1.00 97.56 117 ASP A N 1
ATOM 821 C CA . ASP A 1 117 ? 4.469 6.494 -13.341 1.00 97.56 117 ASP A CA 1
ATOM 822 C C . ASP A 1 117 ? 3.238 5.737 -12.790 1.00 97.56 117 ASP A C 1
ATOM 824 O O . ASP A 1 117 ? 2.181 5.728 -13.439 1.00 97.56 117 ASP A O 1
ATOM 828 N N . LEU A 1 118 ? 3.329 5.232 -11.548 1.00 96.38 118 LEU A N 1
ATOM 829 C CA . LEU A 1 118 ? 2.338 4.413 -10.831 1.00 96.38 118 LEU A CA 1
ATOM 830 C C . LEU A 1 118 ? 2.252 2.953 -11.295 1.00 96.38 118 LEU A C 1
ATOM 832 O O . LEU A 1 118 ? 1.309 2.249 -10.916 1.00 96.38 118 LEU A O 1
ATOM 836 N N . ARG A 1 119 ? 3.208 2.490 -12.095 1.00 98.00 119 ARG A N 1
ATOM 837 C CA . ARG A 1 119 ? 3.430 1.086 -12.416 1.00 98.00 119 ARG A CA 1
ATOM 838 C C . ARG A 1 119 ? 4.649 0.602 -11.646 1.00 98.00 119 ARG A C 1
ATOM 840 O O . ARG A 1 119 ? 5.684 1.248 -11.640 1.00 98.00 119 ARG A O 1
ATOM 847 N N . GLY A 1 120 ? 4.532 -0.533 -10.967 1.00 98.19 120 GLY A N 1
ATOM 848 C CA . GLY A 1 120 ? 5.663 -1.035 -10.195 1.00 98.19 120 GLY A CA 1
ATOM 849 C C . GLY A 1 120 ? 6.771 -1.628 -11.060 1.00 98.19 120 GLY A C 1
ATOM 850 O O . GLY A 1 120 ? 6.498 -2.228 -12.103 1.00 98.19 120 GLY A O 1
ATOM 851 N N . ASP A 1 121 ? 8.009 -1.558 -10.565 1.00 98.62 121 ASP A N 1
ATOM 852 C CA . ASP A 1 121 ? 9.215 -2.056 -11.243 1.00 98.62 121 ASP A CA 1
ATOM 853 C C . ASP A 1 121 ? 9.064 -3.519 -11.723 1.00 98.62 121 ASP A C 1
ATOM 855 O O . ASP A 1 121 ? 9.596 -3.915 -12.760 1.00 98.62 121 ASP A O 1
ATOM 859 N N . ASP A 1 122 ? 8.318 -4.343 -10.976 1.00 98.19 122 ASP A N 1
ATOM 860 C CA . ASP A 1 122 ? 8.120 -5.769 -11.266 1.00 98.19 122 ASP A CA 1
ATOM 861 C C . ASP A 1 122 ? 7.181 -6.040 -12.461 1.00 98.19 122 ASP A C 1
ATOM 863 O O . ASP A 1 122 ? 7.249 -7.108 -13.082 1.00 98.19 122 ASP A O 1
ATOM 867 N N . CYS A 1 123 ? 6.324 -5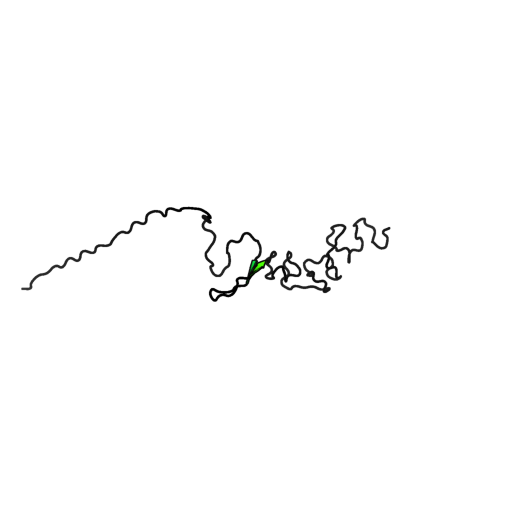.082 -12.827 1.00 98.12 123 CYS A N 1
ATOM 868 C CA . CYS A 1 123 ? 5.389 -5.179 -13.953 1.00 98.12 123 CYS A CA 1
ATOM 869 C C . CYS A 1 123 ? 5.556 -4.055 -14.989 1.00 98.12 123 CYS A C 1
ATOM 871 O O . CYS A 1 123 ? 4.728 -3.931 -15.911 1.00 98.12 123 CYS A O 1
ATOM 873 N N . ASP A 1 124 ? 6.618 -3.265 -14.862 1.00 98.25 124 ASP A N 1
ATOM 874 C CA . ASP A 1 124 ? 6.965 -2.183 -15.767 1.00 98.25 124 ASP A CA 1
ATOM 875 C C . ASP A 1 124 ? 7.946 -2.636 -16.863 1.00 98.25 124 ASP A C 1
ATOM 877 O O . ASP A 1 124 ? 9.021 -3.169 -16.570 1.00 98.25 124 ASP A O 1
ATOM 881 N N . PRO A 1 125 ? 7.597 -2.488 -18.157 1.00 98.00 125 PRO A N 1
ATOM 882 C CA . PRO A 1 125 ? 8.538 -2.731 -19.244 1.00 98.00 125 PRO A CA 1
ATOM 883 C C . PRO A 1 125 ? 9.675 -1.703 -19.367 1.00 98.00 125 PRO A C 1
ATOM 885 O O . PRO A 1 125 ? 10.604 -2.007 -20.116 1.00 98.00 125 PRO A O 1
ATOM 888 N N . ASP A 1 126 ? 9.605 -0.538 -18.718 1.00 98.19 126 ASP A N 1
ATOM 889 C CA . ASP A 1 126 ? 10.533 0.600 -18.855 1.00 98.19 126 ASP A CA 1
ATOM 890 C C . ASP A 1 126 ? 10.763 1.282 -17.490 1.00 98.19 126 ASP A C 1
ATOM 892 O O . ASP A 1 126 ? 10.304 2.392 -17.253 1.00 98.19 126 ASP A O 1
ATOM 896 N N . ILE A 1 127 ? 11.471 0.585 -16.591 1.00 98.00 127 ILE A N 1
ATOM 897 C CA . ILE A 1 127 ? 11.557 0.897 -15.148 1.00 98.00 127 ILE A CA 1
ATOM 898 C C . ILE A 1 127 ? 12.077 2.315 -14.860 1.00 98.00 127 ILE A C 1
ATOM 900 O O . ILE A 1 127 ? 11.786 2.874 -13.806 1.00 98.00 127 ILE A O 1
ATOM 904 N N . ASP A 1 128 ? 12.910 2.892 -15.728 1.00 97.50 128 ASP A N 1
ATOM 905 C CA . ASP A 1 128 ? 13.476 4.229 -15.514 1.00 97.50 128 ASP A CA 1
ATOM 906 C C . ASP A 1 128 ? 12.803 5.335 -16.348 1.00 97.50 128 ASP A C 1
ATOM 908 O O . ASP A 1 128 ? 13.187 6.511 -16.240 1.00 97.50 128 ASP A O 1
ATOM 912 N N . GLY A 1 129 ? 11.776 4.981 -17.127 1.00 97.56 129 GLY A N 1
ATOM 913 C CA . GLY A 1 129 ? 10.942 5.905 -17.887 1.00 97.56 129 GLY A CA 1
ATOM 914 C C . GLY A 1 129 ? 11.699 6.675 -18.973 1.00 97.56 129 GLY A C 1
ATOM 915 O O . GLY A 1 129 ? 11.295 7.790 -19.347 1.00 97.56 129 GLY A O 1
ATOM 916 N N . ASP A 1 130 ? 12.820 6.146 -19.472 1.00 97.50 130 ASP A N 1
ATOM 917 C CA . ASP A 1 130 ? 13.652 6.823 -20.471 1.00 97.50 130 ASP A CA 1
ATOM 918 C C . ASP A 1 130 ? 13.148 6.627 -21.920 1.00 97.50 130 ASP A C 1
ATOM 920 O O . ASP A 1 130 ? 13.560 7.347 -22.849 1.00 97.50 130 ASP A O 1
ATOM 924 N N . GLY A 1 131 ? 12.175 5.727 -22.103 1.00 97.19 131 GLY A N 1
ATOM 925 C CA . GLY A 1 131 ? 11.561 5.376 -23.377 1.00 97.19 131 GLY A CA 1
ATOM 926 C C . GLY A 1 131 ? 12.206 4.175 -24.074 1.00 97.19 131 GLY A C 1
ATOM 927 O O . GLY A 1 131 ? 11.886 3.921 -25.248 1.00 97.19 131 GLY A O 1
ATOM 928 N N . VAL A 1 132 ? 13.114 3.458 -23.410 1.00 97.38 132 VAL A N 1
ATOM 929 C CA . VAL A 1 132 ? 13.760 2.234 -23.884 1.00 97.38 132 VAL A CA 1
ATOM 930 C C . VAL A 1 132 ? 13.384 1.076 -22.964 1.00 97.38 132 VAL A C 1
ATOM 932 O O . VAL A 1 132 ? 13.802 1.003 -21.826 1.00 97.38 132 VAL A O 1
ATOM 935 N N . GLU A 1 133 ? 12.655 0.091 -23.500 1.00 97.94 133 GLU A N 1
ATOM 936 C CA . GLU A 1 133 ? 12.273 -1.094 -22.717 1.00 97.94 133 GLU A CA 1
ATOM 937 C C . GLU A 1 133 ? 13.485 -1.753 -22.024 1.00 97.94 133 GLU A C 1
ATOM 939 O O . GLU A 1 133 ? 14.521 -1.939 -22.667 1.00 97.94 133 GLU A O 1
ATOM 944 N N . ASN A 1 134 ? 13.304 -2.259 -20.799 1.00 96.00 134 ASN A N 1
ATOM 945 C CA . ASN A 1 134 ? 14.324 -2.905 -19.954 1.00 96.00 134 ASN A CA 1
ATOM 946 C C . ASN A 1 134 ? 15.189 -3.947 -20.690 1.00 96.00 134 ASN A C 1
ATOM 948 O O . ASN A 1 134 ? 16.354 -4.172 -20.372 1.00 96.00 134 ASN A O 1
ATOM 952 N N . ILE A 1 135 ? 14.609 -4.651 -21.669 1.00 97.25 135 ILE A N 1
ATOM 953 C CA . ILE A 1 135 ? 15.303 -5.683 -22.460 1.00 97.25 135 ILE A CA 1
ATOM 954 C C . ILE A 1 135 ? 16.276 -5.112 -23.504 1.00 97.25 135 ILE A C 1
ATOM 956 O O . ILE A 1 135 ? 17.108 -5.849 -24.043 1.00 97.25 135 ILE A O 1
ATOM 960 N N . ASN A 1 136 ? 16.123 -3.833 -23.835 1.00 97.62 136 ASN A N 1
ATOM 961 C CA . ASN A 1 136 ? 16.876 -3.085 -24.834 1.00 97.62 136 ASN A CA 1
ATOM 962 C C . ASN A 1 136 ? 17.734 -1.973 -24.206 1.00 97.62 136 ASN A C 1
ATOM 964 O O . ASN A 1 136 ? 18.539 -1.375 -24.927 1.00 97.62 136 ASN A O 1
ATOM 968 N N . ASP A 1 137 ? 17.565 -1.724 -22.910 1.00 93.06 137 ASP A N 1
ATOM 969 C CA . ASP A 1 137 ? 18.295 -0.739 -22.118 1.00 93.06 137 ASP A CA 1
ATOM 970 C C . ASP A 1 137 ? 19.631 -1.305 -21.574 1.00 93.06 137 ASP A C 1
ATOM 972 O O . ASP A 1 137 ? 19.801 -2.528 -21.474 1.00 93.06 137 ASP A O 1
ATOM 976 N N . ASN A 1 138 ? 20.646 -0.454 -21.366 1.00 93.31 138 ASN A N 1
ATOM 977 C CA . ASN A 1 138 ? 22.069 -0.842 -21.376 1.00 93.31 138 ASN A CA 1
ATOM 978 C C . ASN A 1 138 ? 22.902 -0.636 -20.102 1.00 93.31 138 ASN A C 1
ATOM 980 O O . ASN A 1 138 ? 22.792 0.382 -19.395 1.00 93.31 138 ASN A O 1
#

Radius of gyration: 33.02 Å; chains: 1; bounding box: 103×46×85 Å

Sequence (138 aa):
MKKVLFVMMVAVVAVFVAGPAMAQAPGECTGGLCGTPDESGGGCGCGCGSILIANTDLGDTYQYADDFDEDGIEDDFDNCPFVPNRDQADSDGDGVGTACDNCADVANEFQLDADGDLRGDDCDPDIDGDGVENINDN

Secondary structure (DSSP, 8-state):
-------PPP---PPP-PPPPPP--SS---SS------TT-----SSS-EEEE---TTT---EEEE-TT-SSS-GGG-SSTTS--TT---SSSSSS-TTT-TTTTS--TT---SS-SSS-TTT-SSTT-SSS-TTT--

pLDDT: mean 74.08, std 24.59, range [33.97, 98.69]

Foldseek 3Di:
DDDDDDDDDDDDDDDDDDDDDDDDDDDDPPDPPQDDDDVPDGDDDPAAAWAFPDDDPVDDDGDTAGQRCNLRDGLVGALDSNFRDVVQDQQCPQSHGCRQALDRNFRDVPQDQQCPPSHGPRRDQCRNPPPAGPVRDD